Protein AF-D0ENH0-F1 (afdb_monomer_lite)

Structure (mmCIF, N/CA/C/O backbone):
data_AF-D0ENH0-F1
#
_entry.id   AF-D0ENH0-F1
#
loop_
_atom_site.group_PDB
_atom_site.id
_atom_site.type_symbol
_atom_site.label_atom_id
_atom_site.label_alt_id
_atom_site.label_comp_id
_atom_site.label_asym_id
_atom_site.label_entity_id
_atom_site.label_seq_id
_atom_site.pdbx_PDB_ins_code
_atom_site.Cartn_x
_atom_site.Cartn_y
_atom_site.Cartn_z
_atom_site.occupancy
_atom_site.B_iso_or_equiv
_atom_site.auth_seq_id
_atom_site.auth_comp_id
_atom_site.auth_asym_id
_atom_site.auth_atom_id
_atom_site.pdbx_PDB_model_num
ATOM 1 N N . GLN A 1 1 ? 12.388 19.133 -27.368 1.00 85.81 1 GLN A N 1
ATOM 2 C CA . GLN A 1 1 ? 13.341 18.519 -26.420 1.00 85.81 1 GLN A CA 1
ATOM 3 C C . G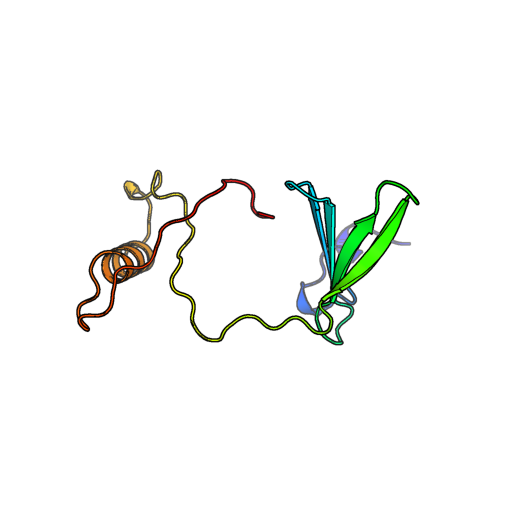LN A 1 1 ? 12.575 18.175 -25.155 1.00 85.81 1 GLN A C 1
ATOM 5 O O . GLN A 1 1 ? 11.713 18.977 -24.807 1.00 85.81 1 GLN A O 1
ATOM 10 N N . PRO A 1 2 ? 12.847 17.024 -24.518 1.00 95.62 2 PRO A N 1
ATOM 11 C CA . PRO A 1 2 ? 12.261 16.696 -23.222 1.00 95.62 2 PRO A CA 1
ATOM 12 C C . PRO A 1 2 ? 12.720 17.681 -22.133 1.00 95.62 2 PRO A C 1
ATOM 14 O O . PRO A 1 2 ? 13.831 18.213 -22.210 1.00 95.62 2 PRO A O 1
ATOM 17 N N . CYS A 1 3 ? 11.871 17.932 -21.138 1.00 97.06 3 CYS A N 1
ATOM 18 C CA . CYS A 1 3 ? 12.093 18.870 -20.038 1.00 97.06 3 CYS A CA 1
ATOM 19 C C . CYS A 1 3 ? 11.424 18.406 -18.728 1.00 97.06 3 CYS A C 1
ATOM 21 O O . CYS A 1 3 ? 10.606 17.493 -18.724 1.00 97.06 3 CYS A O 1
ATOM 23 N N . GLU A 1 4 ? 11.731 19.065 -17.605 1.00 96.88 4 GLU A N 1
ATOM 24 C CA . GLU A 1 4 ? 11.178 18.728 -16.277 1.00 96.88 4 GLU A CA 1
ATOM 25 C C . GLU A 1 4 ? 9.641 18.702 -16.248 1.00 96.88 4 GLU A C 1
ATOM 27 O O . GLU A 1 4 ? 9.038 17.844 -15.606 1.00 96.88 4 GLU A O 1
ATOM 32 N N . LYS A 1 5 ? 8.995 19.601 -17.001 1.00 97.06 5 LYS A N 1
ATOM 33 C CA . LYS A 1 5 ? 7.529 19.682 -17.068 1.00 97.06 5 LYS A CA 1
ATOM 34 C C . LYS A 1 5 ? 6.891 18.408 -17.619 1.00 97.06 5 LYS A C 1
ATOM 36 O O . LYS A 1 5 ? 5.743 18.140 -17.283 1.00 97.06 5 LYS A O 1
ATOM 41 N N . ASP A 1 6 ? 7.627 17.613 -18.395 1.00 97.19 6 ASP A N 1
ATOM 42 C CA . ASP A 1 6 ? 7.124 16.350 -18.939 1.00 97.19 6 ASP A CA 1
ATOM 43 C C . ASP A 1 6 ? 6.905 15.297 -17.840 1.00 97.19 6 ASP A C 1
ATOM 45 O O . ASP A 1 6 ? 6.098 14.391 -18.023 1.00 97.19 6 ASP A O 1
ATOM 49 N N . ALA A 1 7 ? 7.568 15.415 -16.682 1.00 97.19 7 ALA A N 1
ATOM 50 C CA . ALA A 1 7 ? 7.343 14.539 -15.528 1.00 97.19 7 ALA A CA 1
ATOM 51 C C . ALA A 1 7 ? 6.195 15.017 -14.619 1.00 97.19 7 ALA A C 1
ATOM 53 O O . ALA A 1 7 ? 5.659 14.230 -13.840 1.00 97.19 7 ALA A O 1
ATOM 54 N N . LEU A 1 8 ? 5.788 16.290 -14.717 1.00 97.62 8 LEU A N 1
ATOM 55 C CA . LEU A 1 8 ? 4.747 16.909 -13.883 1.00 97.62 8 LEU A CA 1
ATOM 56 C C . LEU A 1 8 ? 3.333 16.610 -14.405 1.00 97.62 8 LEU A C 1
ATOM 58 O O . LEU A 1 8 ? 2.478 17.492 -14.498 1.00 97.62 8 LEU A O 1
ATOM 62 N N . GLN A 1 9 ? 3.095 15.351 -14.759 1.00 98.06 9 GLN A N 1
ATOM 63 C CA . GLN A 1 9 ? 1.798 14.855 -15.200 1.00 98.06 9 GLN A CA 1
ATOM 64 C C . GLN A 1 9 ? 0.997 14.325 -14.001 1.00 98.06 9 GLN A C 1
ATOM 66 O O . GLN A 1 9 ? 1.573 13.800 -13.043 1.00 98.06 9 GLN A O 1
ATOM 71 N N . PRO A 1 10 ? -0.339 14.456 -14.006 1.00 98.19 10 PRO A N 1
ATOM 72 C CA . PRO A 1 10 ? -1.168 13.886 -12.957 1.00 98.19 10 PRO A CA 1
ATOM 73 C C . PRO A 1 10 ? -1.062 12.355 -12.957 1.00 98.19 10 PRO A C 1
ATOM 75 O O . PRO A 1 10 ? -0.981 11.722 -14.004 1.00 98.19 10 PRO A O 1
ATOM 78 N N . GLY A 1 11 ? -1.178 11.733 -11.781 1.00 97.38 11 GLY A N 1
ATOM 79 C CA . GLY A 1 11 ? -1.059 10.274 -11.645 1.00 97.38 11 GLY A CA 1
ATOM 80 C C . GLY A 1 11 ? -2.078 9.453 -12.453 1.00 97.38 11 GLY A C 1
ATOM 81 O O . GLY A 1 11 ? -1.870 8.266 -12.667 1.00 97.38 11 GLY A O 1
ATOM 82 N N . ARG A 1 12 ? -3.165 10.068 -12.936 1.00 97.25 12 ARG A N 1
ATOM 83 C CA . ARG A 1 12 ? -4.131 9.423 -13.846 1.00 97.25 12 ARG A CA 1
ATOM 84 C C . ARG A 1 12 ? -3.570 9.151 -15.249 1.00 97.25 12 ARG A C 1
ATOM 86 O O . ARG A 1 12 ? -4.140 8.327 -15.951 1.00 97.25 12 ARG A O 1
ATOM 93 N N . ASP A 1 13 ? -2.479 9.820 -15.626 1.00 97.56 13 ASP A N 1
ATOM 94 C CA . ASP A 1 13 ? -1.809 9.656 -16.922 1.00 97.56 13 ASP A CA 1
ATOM 95 C C . ASP A 1 13 ? -0.718 8.559 -16.863 1.00 97.56 13 ASP A C 1
ATOM 97 O O . ASP A 1 13 ? -0.051 8.270 -17.855 1.00 97.56 13 ASP A O 1
ATOM 101 N N . ILE A 1 14 ? -0.535 7.914 -15.702 1.00 97.88 14 ILE A N 1
ATOM 102 C CA . ILE A 1 14 ? 0.392 6.792 -15.520 1.00 97.88 14 ILE A CA 1
ATOM 103 C C . ILE A 1 14 ? -0.049 5.599 -16.378 1.00 97.88 14 ILE A C 1
ATOM 105 O O . ILE A 1 14 ? -1.137 5.055 -16.203 1.00 97.88 14 ILE A O 1
ATOM 109 N N . VAL A 1 15 ? 0.851 5.134 -17.247 1.00 97.75 15 VAL A N 1
ATOM 110 C CA . VAL A 1 15 ? 0.630 3.955 -18.105 1.00 97.75 15 VAL A CA 1
ATOM 111 C C . VAL A 1 15 ? 1.005 2.632 -17.426 1.00 97.75 15 VAL A C 1
ATOM 113 O O . VAL A 1 15 ? 0.477 1.579 -17.776 1.00 97.75 15 VAL A O 1
ATOM 116 N N . ALA A 1 16 ? 1.909 2.677 -16.445 1.00 98.06 16 ALA A N 1
ATOM 117 C CA . ALA A 1 16 ? 2.277 1.546 -15.602 1.00 98.06 16 ALA A CA 1
ATOM 118 C C . ALA A 1 16 ? 2.875 2.035 -14.276 1.00 98.06 16 ALA A C 1
ATOM 120 O O . ALA A 1 16 ? 3.622 3.012 -14.251 1.00 98.06 16 ALA A O 1
ATOM 121 N N . ALA A 1 17 ? 2.571 1.343 -13.181 1.00 98.38 17 ALA A N 1
ATOM 122 C CA . ALA A 1 17 ? 3.151 1.606 -11.869 1.00 98.38 17 ALA A CA 1
ATOM 123 C C . ALA A 1 17 ? 3.280 0.320 -11.057 1.00 98.38 17 ALA A C 1
ATOM 125 O O . ALA A 1 17 ? 2.575 -0.667 -11.280 1.00 98.38 17 ALA A O 1
ATOM 126 N N . GLY A 1 18 ? 4.182 0.351 -10.088 1.00 98.06 18 GLY A N 1
ATOM 127 C CA . GLY A 1 18 ? 4.472 -0.785 -9.239 1.00 98.06 18 GLY A CA 1
ATOM 128 C C . GLY A 1 18 ? 5.497 -0.443 -8.173 1.00 98.06 18 GLY A C 1
ATOM 129 O O . GLY A 1 18 ? 5.953 0.697 -8.076 1.00 98.06 18 GLY A O 1
ATOM 130 N N . TYR A 1 19 ? 5.862 -1.441 -7.382 1.00 98.44 19 TYR A N 1
ATOM 131 C CA . TYR A 1 19 ? 6.913 -1.329 -6.379 1.00 98.44 19 TYR A CA 1
ATOM 132 C C . TYR A 1 19 ? 7.651 -2.656 -6.218 1.00 98.44 19 TYR A C 1
ATOM 134 O O . TYR A 1 19 ? 7.094 -3.726 -6.470 1.00 98.44 19 TYR A O 1
ATOM 142 N N . ALA A 1 20 ? 8.899 -2.571 -5.758 1.00 98.25 20 ALA A N 1
ATOM 143 C CA . ALA A 1 20 ? 9.650 -3.712 -5.260 1.00 98.25 20 ALA A CA 1
ATOM 144 C C . ALA A 1 20 ? 9.636 -3.699 -3.725 1.00 98.25 20 ALA A C 1
ATOM 146 O O . ALA A 1 20 ? 9.916 -2.670 -3.111 1.00 98.25 20 ALA A O 1
ATOM 147 N N . LEU A 1 21 ? 9.308 -4.833 -3.110 1.00 98.19 21 LEU A N 1
ATOM 148 C CA . LEU A 1 21 ? 9.365 -5.031 -1.666 1.00 98.19 21 LEU A CA 1
ATOM 149 C C . LEU A 1 21 ? 10.524 -5.970 -1.336 1.00 98.19 21 LEU A C 1
ATOM 151 O O . LEU A 1 21 ? 10.482 -7.145 -1.692 1.00 98.19 21 LEU A O 1
ATOM 155 N N . TYR A 1 22 ? 11.520 -5.461 -0.614 1.00 97.19 22 TYR A N 1
ATOM 156 C CA . TYR A 1 22 ? 12.627 -6.244 -0.058 1.00 97.19 22 TYR A CA 1
ATOM 157 C C . TYR A 1 22 ? 12.284 -6.667 1.376 1.00 97.19 22 TYR A C 1
ATOM 159 O O . TYR A 1 22 ? 12.786 -6.103 2.346 1.00 97.19 22 TYR A O 1
ATOM 167 N N . GLY A 1 23 ? 11.334 -7.597 1.499 1.00 94.69 23 GLY A N 1
ATOM 168 C CA . GLY A 1 23 ? 10.906 -8.160 2.779 1.00 94.69 23 GLY A CA 1
ATOM 169 C C . GLY A 1 23 ? 11.686 -9.426 3.139 1.00 94.69 23 GLY A C 1
ATOM 170 O O . GLY A 1 23 ? 12.839 -9.600 2.756 1.00 94.69 23 GLY A O 1
ATOM 171 N N . SER A 1 24 ? 11.028 -10.362 3.829 1.00 94.31 24 SER A N 1
ATOM 172 C CA . SER A 1 24 ? 11.557 -11.726 4.013 1.00 94.31 24 SER A CA 1
ATOM 173 C C . SER A 1 24 ? 11.745 -12.476 2.687 1.00 94.31 24 SER A C 1
ATOM 175 O O . SER A 1 24 ? 12.572 -13.379 2.603 1.00 94.31 24 SER A O 1
ATOM 177 N N . ALA A 1 25 ? 10.994 -12.081 1.657 1.00 94.75 25 ALA A N 1
ATOM 178 C CA . ALA A 1 25 ? 11.204 -12.423 0.258 1.00 94.75 25 ALA A CA 1
ATOM 179 C C . ALA A 1 25 ? 11.153 -11.140 -0.586 1.00 94.75 25 ALA A C 1
ATOM 181 O O . ALA A 1 25 ? 10.510 -10.159 -0.196 1.00 94.75 25 ALA A O 1
ATOM 182 N N . THR A 1 26 ? 11.818 -11.153 -1.745 1.00 97.94 26 THR A N 1
ATOM 183 C CA . THR A 1 26 ? 11.780 -10.028 -2.689 1.00 97.94 26 THR A CA 1
ATOM 184 C C . THR A 1 26 ? 10.601 -10.189 -3.641 1.00 97.94 26 THR A C 1
ATOM 186 O O . THR A 1 26 ? 10.469 -11.226 -4.291 1.00 97.94 26 THR A O 1
ATOM 189 N N . MET A 1 27 ? 9.749 -9.169 -3.737 1.00 97.94 27 MET A N 1
ATOM 190 C CA . MET A 1 27 ? 8.592 -9.164 -4.635 1.00 97.94 27 MET A CA 1
ATOM 191 C C . MET A 1 27 ? 8.561 -7.919 -5.510 1.00 97.94 27 MET A C 1
ATOM 193 O O . MET A 1 27 ? 8.928 -6.842 -5.052 1.00 97.94 27 MET A O 1
ATOM 197 N N . ILE A 1 28 ? 8.045 -8.054 -6.729 1.00 98.25 28 ILE A N 1
ATOM 198 C CA . ILE A 1 28 ? 7.602 -6.946 -7.576 1.00 98.25 28 ILE A CA 1
ATOM 199 C C . ILE A 1 28 ? 6.084 -7.023 -7.704 1.00 98.25 28 ILE A C 1
ATOM 201 O O . ILE A 1 28 ? 5.536 -8.049 -8.100 1.00 98.25 28 ILE A O 1
ATOM 205 N N . VAL A 1 29 ? 5.403 -5.923 -7.402 1.00 98.38 29 VAL A N 1
ATOM 206 C CA . VAL A 1 29 ? 3.971 -5.752 -7.669 1.00 98.38 29 VAL A CA 1
ATOM 207 C C . VAL A 1 29 ? 3.827 -4.745 -8.797 1.00 98.38 29 VAL A C 1
ATOM 209 O O . VAL A 1 29 ? 4.374 -3.650 -8.702 1.00 98.38 29 VAL A O 1
ATOM 212 N N . LEU A 1 30 ? 3.117 -5.108 -9.865 1.00 98.44 30 LEU A N 1
ATOM 213 C CA . LEU A 1 30 ? 3.045 -4.323 -11.098 1.00 98.44 30 LEU A CA 1
ATOM 214 C C . LEU A 1 30 ? 1.611 -4.241 -11.634 1.00 98.44 30 LEU A C 1
ATOM 216 O O . LEU A 1 30 ? 0.883 -5.234 -11.663 1.00 98.44 30 LEU A O 1
ATOM 220 N N . SER A 1 31 ? 1.238 -3.059 -12.119 1.00 98.31 31 SER A N 1
ATOM 221 C CA . SER A 1 31 ? 0.029 -2.805 -12.902 1.00 98.31 31 SER A CA 1
ATOM 222 C C . SER A 1 31 ? 0.374 -2.024 -14.165 1.00 98.31 3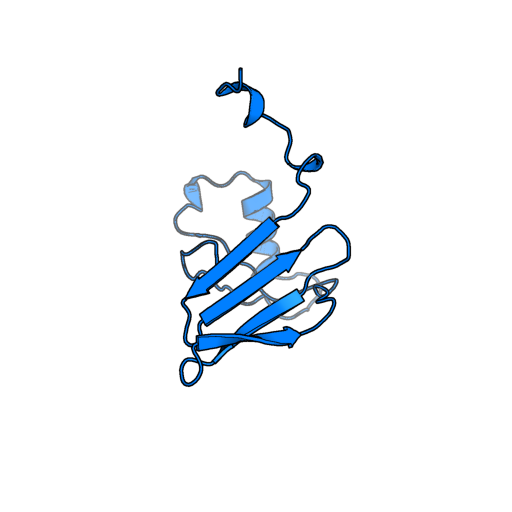1 SER A C 1
ATOM 224 O O . SER A 1 31 ? 1.141 -1.063 -14.120 1.00 98.31 31 SER A O 1
ATOM 226 N N . THR A 1 32 ? -0.231 -2.417 -15.283 1.00 97.06 32 THR A N 1
ATOM 227 C CA . THR A 1 32 ? -0.146 -1.749 -16.597 1.00 97.06 32 THR A CA 1
ATOM 228 C C . THR A 1 32 ? -1.517 -1.241 -17.064 1.00 97.06 32 THR A C 1
ATOM 230 O O . THR A 1 32 ? -1.778 -1.101 -18.256 1.00 97.06 32 THR A O 1
ATOM 233 N N . GLY A 1 33 ? -2.448 -1.047 -16.121 1.00 95.06 33 GLY A N 1
ATOM 234 C CA . GLY A 1 33 ? -3.837 -0.663 -16.398 1.00 95.06 33 GLY A CA 1
ATOM 235 C C . GLY A 1 33 ? -4.810 -1.837 -16.581 1.00 95.06 33 GLY A C 1
ATOM 236 O O . GLY A 1 33 ? -6.015 -1.617 -16.644 1.00 95.06 33 GLY A O 1
ATOM 237 N N . GLN A 1 34 ? -4.326 -3.085 -16.598 1.00 95.38 34 GLN A N 1
ATOM 238 C CA . GLN A 1 34 ? -5.137 -4.305 -16.769 1.00 95.38 34 GLN A CA 1
ATOM 239 C C . GLN A 1 34 ? -5.054 -5.231 -15.545 1.00 95.38 34 GLN A C 1
ATOM 241 O O . GLN A 1 34 ? -4.743 -6.415 -15.650 1.00 95.38 34 GLN A O 1
ATOM 246 N N . GLY A 1 35 ? -5.313 -4.672 -14.363 1.00 96.94 35 GLY A N 1
ATOM 247 C CA . GLY A 1 35 ? -5.195 -5.394 -13.094 1.00 96.94 35 GLY A CA 1
ATOM 248 C C . GLY A 1 35 ? -3.800 -5.312 -12.472 1.00 96.94 35 GLY A C 1
ATOM 249 O O . GLY A 1 35 ? -2.912 -4.628 -12.979 1.00 96.94 35 GLY A O 1
ATOM 250 N N . VAL A 1 36 ? -3.632 -5.980 -11.332 1.00 98.56 36 VAL A N 1
ATOM 251 C CA . VAL A 1 36 ? -2.405 -5.954 -10.519 1.00 98.56 36 VAL A CA 1
ATOM 252 C C . VAL A 1 36 ? -1.843 -7.366 -10.431 1.00 98.56 36 VAL A C 1
ATOM 254 O O . VAL A 1 36 ? -2.580 -8.298 -10.132 1.00 98.56 36 VAL A O 1
ATOM 257 N N . ASN A 1 37 ? -0.548 -7.541 -10.671 1.00 98.56 37 ASN A N 1
ATOM 258 C CA . ASN A 1 37 ? 0.107 -8.846 -10.619 1.00 98.56 37 ASN A CA 1
ATOM 259 C C . ASN A 1 37 ? 1.301 -8.801 -9.668 1.00 98.56 37 ASN A C 1
ATOM 261 O O . ASN A 1 37 ? 2.018 -7.799 -9.623 1.00 98.56 37 ASN A O 1
ATOM 265 N N . CYS A 1 38 ? 1.517 -9.890 -8.934 1.00 98.31 38 CYS A N 1
ATOM 266 C CA . CYS A 1 38 ? 2.634 -10.025 -8.007 1.00 98.31 38 CYS A CA 1
ATOM 267 C C . CYS A 1 38 ? 3.602 -11.087 -8.509 1.00 98.31 38 CYS A C 1
ATOM 269 O O . CYS A 1 38 ? 3.209 -12.218 -8.806 1.00 98.31 38 CYS A O 1
ATOM 271 N N . PHE A 1 39 ? 4.877 -10.730 -8.527 1.00 98.50 39 PHE A N 1
ATOM 272 C CA . PHE A 1 39 ? 5.974 -11.600 -8.895 1.00 98.50 39 PHE A CA 1
ATOM 273 C C . PHE A 1 39 ? 6.926 -11.727 -7.714 1.00 98.50 39 PHE A C 1
ATOM 275 O O . PHE A 1 39 ? 7.257 -10.728 -7.078 1.00 98.50 39 PHE A O 1
ATOM 282 N N . MET A 1 40 ? 7.376 -12.937 -7.422 1.00 98.31 40 MET A N 1
ATOM 283 C CA . MET A 1 40 ? 8.365 -13.205 -6.383 1.00 98.31 40 MET A CA 1
ATOM 284 C C . MET A 1 40 ? 9.693 -13.566 -7.039 1.00 98.31 40 MET A C 1
ATOM 286 O O . MET A 1 40 ? 9.712 -14.325 -8.005 1.00 98.31 40 MET A O 1
ATOM 290 N N . LEU A 1 41 ? 10.791 -13.010 -6.533 1.00 98.44 41 LEU A N 1
ATOM 291 C CA . LEU A 1 41 ? 12.129 -13.351 -7.000 1.00 98.44 41 LEU A CA 1
ATOM 292 C C . LEU A 1 41 ? 12.488 -14.767 -6.541 1.00 98.44 41 LEU A C 1
ATOM 294 O O . LEU A 1 41 ? 12.509 -15.030 -5.338 1.00 98.44 41 LEU A O 1
ATOM 298 N N . ASP A 1 42 ? 12.831 -15.637 -7.486 1.00 97.75 42 ASP A N 1
ATOM 299 C CA . ASP A 1 42 ? 13.585 -16.853 -7.208 1.00 97.75 42 ASP A CA 1
ATOM 300 C C . ASP A 1 42 ? 15.089 -16.518 -7.265 1.00 97.75 42 ASP A C 1
ATOM 302 O O . ASP A 1 42 ? 15.632 -16.279 -8.350 1.00 97.75 42 ASP A O 1
ATOM 306 N N . PRO A 1 43 ? 15.788 -16.472 -6.115 1.00 96.12 43 PRO A N 1
ATOM 307 C CA . PRO A 1 43 ? 17.192 -16.082 -6.074 1.00 96.12 43 PRO A CA 1
ATOM 308 C C . PRO A 1 43 ? 18.129 -17.134 -6.680 1.00 96.12 43 PRO A C 1
ATOM 310 O O . PRO A 1 43 ? 19.273 -16.802 -6.978 1.00 96.12 43 PRO A O 1
ATOM 313 N N . ALA A 1 44 ? 17.687 -18.386 -6.855 1.00 97.25 44 ALA A N 1
ATOM 314 C CA . ALA A 1 44 ? 18.527 -19.445 -7.409 1.00 97.25 44 ALA A CA 1
ATOM 315 C C . ALA A 1 44 ? 18.738 -19.282 -8.921 1.00 97.25 44 ALA A C 1
ATOM 317 O O . ALA A 1 44 ? 19.797 -19.639 -9.435 1.00 97.25 44 ALA A O 1
ATOM 318 N N . ILE A 1 45 ? 17.740 -18.735 -9.620 1.00 97.06 45 ILE A N 1
ATOM 319 C CA . ILE A 1 45 ? 17.767 -18.518 -11.075 1.00 97.06 45 ILE A CA 1
ATOM 320 C C . ILE A 1 45 ? 17.788 -17.035 -11.465 1.00 97.06 45 ILE A C 1
ATOM 322 O O . ILE A 1 45 ? 18.104 -16.719 -12.607 1.00 97.06 45 ILE A O 1
ATOM 326 N N . GLY A 1 46 ? 17.493 -16.128 -10.528 1.00 96.31 46 GLY A N 1
ATOM 327 C CA . GLY A 1 46 ? 17.497 -14.683 -10.763 1.00 96.31 46 GLY A CA 1
ATOM 328 C C . GLY A 1 46 ? 16.258 -14.162 -11.496 1.00 96.31 46 GLY A C 1
ATOM 329 O O . GLY A 1 46 ? 16.329 -13.106 -12.117 1.00 96.31 46 GLY A O 1
ATOM 330 N N . GLU A 1 47 ? 15.133 -14.878 -11.423 1.00 98.06 47 GLU A N 1
ATOM 331 C CA . GLU A 1 47 ? 13.913 -14.574 -12.182 1.00 98.06 47 GLU A CA 1
ATOM 332 C C . GLU A 1 47 ? 12.738 -14.198 -11.275 1.00 98.06 47 GLU A C 1
ATOM 334 O O . GLU A 1 47 ? 12.566 -14.737 -10.180 1.00 98.06 47 GLU A O 1
ATOM 339 N N . PHE A 1 48 ? 11.885 -13.292 -11.758 1.00 98.38 48 PHE A N 1
ATOM 340 C CA . PHE A 1 48 ? 10.641 -12.911 -11.090 1.00 98.38 48 PHE A CA 1
ATOM 341 C C . PHE A 1 48 ? 9.483 -13.782 -11.579 1.00 98.38 48 PHE A C 1
ATOM 343 O O . PHE A 1 48 ? 8.974 -13.619 -12.687 1.00 98.38 48 PHE A O 1
ATOM 350 N N . ILE A 1 49 ? 9.031 -14.694 -10.723 1.00 98.25 49 ILE A N 1
ATOM 351 C CA . ILE A 1 49 ? 7.987 -15.668 -11.040 1.00 98.25 49 ILE A CA 1
ATOM 352 C C . ILE A 1 49 ? 6.623 -15.128 -10.617 1.00 98.25 49 ILE A C 1
ATOM 354 O O . ILE A 1 49 ? 6.459 -14.665 -9.490 1.00 98.25 49 ILE A O 1
ATOM 358 N N . LEU A 1 50 ? 5.627 -15.198 -11.505 1.00 98.12 50 LEU A N 1
ATOM 359 C CA . LEU A 1 50 ? 4.248 -14.802 -11.202 1.00 98.12 50 LEU A CA 1
ATOM 360 C C . LEU A 1 50 ? 3.669 -15.702 -10.100 1.00 98.12 50 LEU A C 1
ATOM 362 O O . LEU A 1 50 ? 3.492 -16.899 -10.318 1.00 98.12 50 LEU A O 1
ATOM 366 N N . VAL A 1 51 ? 3.335 -15.117 -8.949 1.00 97.94 51 VAL A N 1
ATOM 367 C CA . VAL A 1 51 ? 2.769 -15.839 -7.793 1.00 97.94 51 VAL A CA 1
ATOM 368 C C . VAL A 1 51 ? 1.303 -15.506 -7.533 1.00 97.94 51 VAL A C 1
ATOM 370 O O . VAL A 1 51 ? 0.584 -16.337 -6.992 1.00 97.94 51 VAL A O 1
ATOM 373 N N . GLU A 1 52 ? 0.844 -14.321 -7.940 1.00 97.31 52 GLU A N 1
ATOM 374 C CA . GLU A 1 52 ? -0.556 -13.907 -7.820 1.00 97.31 52 GLU A CA 1
ATOM 375 C C . GLU A 1 52 ? -0.966 -13.107 -9.056 1.00 97.31 52 GLU A C 1
ATOM 377 O O . GLU A 1 52 ? -0.277 -12.158 -9.452 1.00 97.31 52 GLU A O 1
ATOM 382 N N . ARG A 1 53 ? -2.095 -13.488 -9.662 1.00 97.88 53 ARG A N 1
ATOM 383 C CA . ARG A 1 53 ? -2.612 -12.876 -10.891 1.00 97.88 53 ARG A CA 1
ATOM 384 C C . ARG A 1 53 ? -3.888 -12.103 -10.590 1.00 97.88 53 ARG A C 1
ATOM 386 O O . ARG A 1 53 ? -4.793 -12.624 -9.954 1.00 97.88 53 ARG A O 1
ATOM 393 N N . ASP A 1 54 ? -3.977 -10.892 -11.129 1.00 97.50 54 ASP A N 1
ATOM 394 C CA . ASP A 1 54 ? 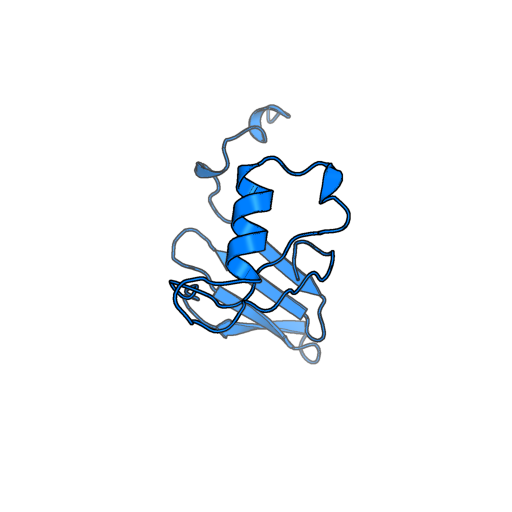-5.119 -9.986 -10.952 1.00 97.50 54 ASP A CA 1
ATOM 395 C C . ASP A 1 54 ? -5.541 -9.787 -9.478 1.00 97.50 54 ASP A C 1
ATOM 397 O O . ASP A 1 54 ? -6.719 -9.860 -9.118 1.00 97.50 54 ASP A O 1
ATOM 401 N N . LEU A 1 55 ? -4.555 -9.517 -8.615 1.00 97.44 55 LEU A N 1
ATOM 402 C CA . LEU A 1 55 ? -4.727 -9.280 -7.184 1.00 97.44 55 LEU A CA 1
ATOM 403 C C . LEU A 1 55 ? -5.817 -8.229 -6.924 1.00 97.44 55 LEU A C 1
ATOM 405 O O . LEU A 1 55 ? -5.749 -7.094 -7.406 1.00 97.44 55 LEU A O 1
ATOM 409 N N . LYS A 1 56 ? -6.787 -8.579 -6.069 1.00 97.56 56 LYS A N 1
ATOM 410 C CA . LYS A 1 56 ? -7.832 -7.666 -5.585 1.00 97.56 56 LYS A CA 1
ATOM 411 C C . LYS A 1 56 ? -7.742 -7.463 -4.078 1.00 97.56 56 LYS A C 1
ATOM 413 O O . LYS A 1 56 ? -7.673 -8.415 -3.301 1.00 97.56 56 LYS A O 1
ATOM 418 N N . ILE A 1 57 ? -7.840 -6.207 -3.651 1.00 97.69 57 ILE A N 1
ATOM 419 C CA . ILE A 1 57 ? -7.974 -5.868 -2.235 1.00 97.69 57 ILE A CA 1
ATOM 420 C C . ILE A 1 57 ? -9.359 -6.277 -1.707 1.00 97.69 57 ILE A C 1
ATOM 422 O O . ILE A 1 57 ? -10.377 -6.162 -2.394 1.00 97.69 57 ILE A O 1
ATOM 426 N N . LYS A 1 58 ? -9.419 -6.742 -0.455 1.00 97.62 58 LYS A N 1
ATOM 427 C CA . LYS A 1 58 ? -10.694 -7.011 0.226 1.00 97.62 58 LYS A CA 1
ATOM 428 C C . LYS A 1 58 ? -11.493 -5.713 0.373 1.00 97.62 58 LYS A C 1
ATOM 430 O O . LYS A 1 58 ? -10.933 -4.686 0.741 1.00 97.62 58 LYS A O 1
ATOM 435 N N . LYS A 1 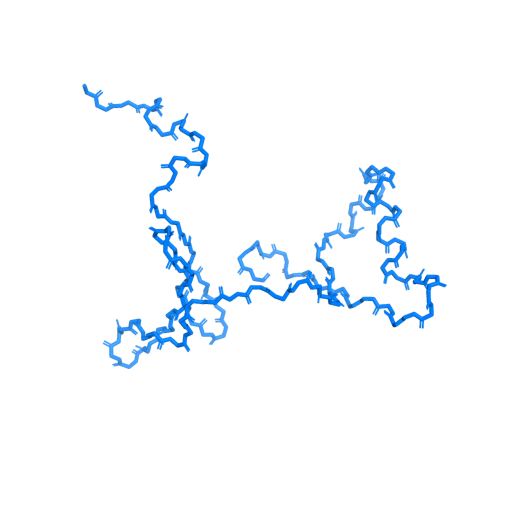59 ? -12.820 -5.782 0.206 1.00 97.88 59 LYS A N 1
ATOM 436 C CA . LYS A 1 59 ? -13.715 -4.613 0.347 1.00 97.88 59 LYS A CA 1
ATOM 437 C C . LYS A 1 59 ? -13.644 -3.941 1.728 1.00 97.88 59 LYS A C 1
ATOM 439 O O . LYS A 1 59 ? -13.801 -2.731 1.821 1.00 97.88 59 LYS A O 1
ATOM 444 N N . LYS A 1 60 ? -13.435 -4.715 2.801 1.00 96.81 60 LYS A N 1
ATOM 445 C CA . LYS A 1 60 ? -13.272 -4.210 4.175 1.00 96.81 60 LYS A CA 1
ATOM 446 C C . LYS A 1 60 ? -12.243 -5.054 4.927 1.00 96.81 60 LYS A C 1
ATOM 448 O O . LYS A 1 60 ? -12.363 -6.277 4.986 1.00 96.81 60 LYS A O 1
ATOM 453 N N . GLY A 1 61 ? -11.233 -4.392 5.490 1.00 96.75 61 GLY A N 1
ATOM 454 C CA . GLY A 1 61 ? -10.217 -5.000 6.352 1.00 96.75 61 GLY A CA 1
ATOM 455 C C . GLY A 1 61 ? -10.540 -4.870 7.844 1.00 96.75 61 GLY A C 1
ATOM 456 O O . GLY A 1 61 ? -11.555 -4.282 8.220 1.00 96.75 61 GLY A O 1
ATOM 457 N N . LYS A 1 62 ? -9.642 -5.406 8.679 1.00 97.31 62 LYS A N 1
ATOM 458 C CA . LYS A 1 62 ? -9.673 -5.339 10.157 1.00 97.31 62 LYS A CA 1
ATOM 459 C C . LYS A 1 62 ? -8.366 -4.789 10.752 1.00 97.31 62 LYS A C 1
ATOM 461 O O . LYS A 1 62 ? -8.073 -5.017 11.920 1.00 97.31 62 LYS A O 1
ATOM 466 N N . ILE A 1 63 ? -7.555 -4.125 9.930 1.00 98.44 63 ILE A N 1
ATOM 467 C CA . ILE A 1 63 ? -6.269 -3.538 10.320 1.00 98.44 63 ILE A CA 1
ATOM 468 C C . ILE A 1 63 ? -6.287 -2.060 9.945 1.00 98.44 63 ILE A C 1
ATOM 470 O O . ILE A 1 63 ? -6.827 -1.705 8.896 1.00 98.44 63 ILE A O 1
ATOM 474 N N . TYR A 1 64 ? -5.716 -1.218 10.799 1.00 98.25 64 TYR A N 1
ATOM 475 C CA . TYR A 1 64 ? -5.386 0.165 10.475 1.00 98.25 64 TYR A CA 1
ATOM 476 C C . TYR A 1 64 ? -3.873 0.392 10.635 1.00 98.25 64 TYR A C 1
ATOM 478 O O . TYR A 1 64 ? -3.228 -0.265 11.456 1.00 98.25 64 TYR A O 1
ATOM 486 N N . SER A 1 65 ? -3.314 1.304 9.836 1.00 98.38 65 SER A N 1
ATOM 487 C CA . SER A 1 65 ? -1.884 1.634 9.826 1.00 98.38 65 SER A CA 1
ATOM 488 C C . SER A 1 65 ? -1.695 3.14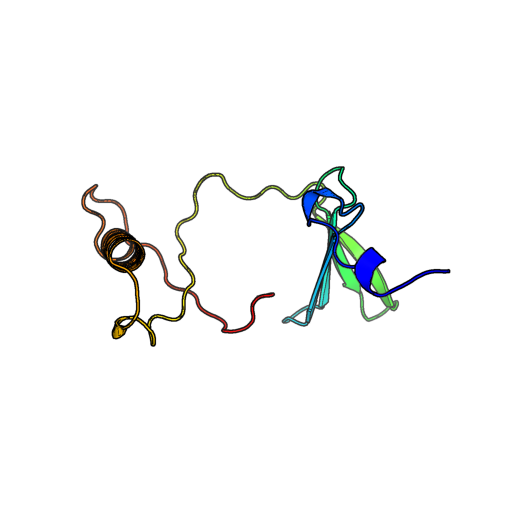3 9.770 1.00 98.38 65 SER A C 1
ATOM 490 O O . SER A 1 65 ? -2.053 3.775 8.780 1.00 98.38 65 SER A O 1
ATOM 492 N N . LEU A 1 66 ? -1.190 3.717 10.861 1.00 98.12 66 LEU A N 1
ATOM 493 C CA . LEU A 1 66 ? -0.743 5.106 10.953 1.00 98.12 66 LEU A CA 1
ATOM 494 C C . LEU A 1 66 ? 0.219 5.258 12.138 1.00 98.12 66 LEU A C 1
ATOM 496 O O . LEU A 1 66 ? 0.191 4.457 13.075 1.00 98.12 66 LEU A O 1
ATOM 500 N N . ASN A 1 67 ? 1.044 6.304 12.113 1.00 98.25 67 ASN A N 1
ATOM 501 C CA . ASN A 1 67 ? 1.924 6.635 13.227 1.00 98.25 67 ASN A CA 1
ATOM 502 C C . ASN A 1 67 ? 1.165 7.420 14.302 1.00 98.25 67 ASN A C 1
ATOM 504 O O . ASN A 1 67 ? 1.094 8.647 14.248 1.00 98.25 67 ASN A O 1
ATOM 508 N N . GLU A 1 68 ? 0.634 6.722 15.301 1.00 98.06 68 GLU A N 1
ATOM 509 C CA . GLU A 1 68 ? -0.067 7.356 16.424 1.00 98.06 68 GLU A CA 1
ATOM 510 C C . GLU A 1 68 ? 0.828 8.242 17.314 1.00 98.06 68 GLU A C 1
ATOM 512 O O . GLU A 1 68 ? 0.308 8.991 18.136 1.00 98.06 68 GLU A O 1
ATOM 517 N N . GLY A 1 69 ? 2.154 8.258 17.117 1.00 97.94 69 GLY A N 1
ATOM 518 C CA . GLY A 1 69 ? 3.042 9.244 17.746 1.00 97.94 69 GLY A CA 1
ATOM 519 C C . GLY A 1 69 ? 2.710 10.696 17.373 1.00 97.94 69 GLY A C 1
ATOM 520 O O . GLY A 1 69 ? 3.070 11.613 18.105 1.00 97.94 69 GLY A O 1
ATOM 521 N N . TYR A 1 70 ? 1.969 10.912 16.281 1.00 98.19 70 TYR A N 1
ATOM 522 C CA . TYR A 1 70 ? 1.453 12.223 15.881 1.00 98.19 70 TYR A CA 1
ATOM 523 C C . TYR A 1 70 ? 0.037 12.518 16.391 1.00 98.19 70 TYR A C 1
ATOM 525 O O . TYR A 1 70 ? -0.566 13.483 15.933 1.00 98.19 70 TYR A O 1
ATOM 533 N N . ALA A 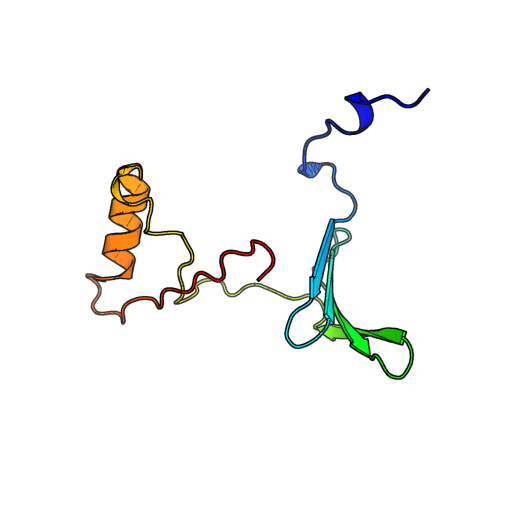1 71 ? -0.502 11.743 17.341 1.00 97.75 71 ALA A N 1
ATOM 534 C CA . ALA A 1 71 ? -1.886 11.893 17.803 1.00 97.75 71 ALA A CA 1
ATOM 535 C C . ALA A 1 71 ? -2.258 13.319 18.240 1.00 97.75 71 ALA A C 1
ATOM 537 O O . ALA A 1 71 ? -3.375 13.759 17.993 1.00 97.75 71 ALA A O 1
ATOM 538 N N . MET A 1 72 ? -1.313 14.062 18.825 1.00 97.94 72 MET A N 1
ATOM 539 C CA . MET A 1 72 ? -1.505 15.466 19.210 1.00 97.94 72 MET A CA 1
ATOM 540 C C . MET A 1 72 ? -1.804 16.397 18.019 1.00 97.94 72 MET A C 1
ATOM 542 O O . MET A 1 72 ? -2.411 17.447 18.202 1.00 97.94 72 MET A O 1
ATOM 546 N N . TYR A 1 73 ? -1.362 16.031 16.816 1.00 98.31 73 TYR A N 1
ATOM 547 C CA . TYR A 1 73 ? -1.436 16.852 15.605 1.00 98.31 73 TYR A CA 1
ATOM 548 C C . TYR A 1 73 ? -2.481 16.361 14.605 1.00 98.31 73 TYR A C 1
ATOM 550 O O . TYR A 1 73 ? -2.614 16.944 13.530 1.00 98.31 73 TYR A O 1
ATOM 558 N N . PHE A 1 74 ? -3.191 15.278 14.917 1.00 98.44 74 PHE A N 1
ATOM 559 C CA . PHE A 1 74 ? -4.247 14.789 14.046 1.00 98.44 74 PHE A CA 1
ATOM 560 C C . PHE A 1 74 ? -5.400 15.777 13.989 1.00 98.44 74 PHE A C 1
ATOM 562 O O . PHE A 1 74 ? -5.799 16.370 14.991 1.00 98.44 74 PHE A O 1
ATOM 569 N N . ASP A 1 75 ? -5.974 15.911 12.799 1.00 98.31 75 ASP A N 1
ATOM 570 C CA . ASP A 1 75 ? -7.256 16.571 12.661 1.00 98.31 75 ASP A CA 1
ATOM 571 C C . ASP A 1 75 ? -8.357 15.768 13.395 1.00 98.31 75 ASP A C 1
ATOM 573 O O . ASP A 1 75 ? -8.193 14.572 13.700 1.00 98.31 75 ASP A O 1
ATOM 577 N N . PRO A 1 76 ? -9.503 16.405 13.695 1.00 98.56 76 PRO A N 1
ATOM 578 C CA . PRO A 1 76 ? -10.587 15.750 14.417 1.00 98.56 76 PRO A CA 1
ATOM 579 C C . PRO A 1 76 ? -11.109 14.475 13.740 1.00 98.56 76 PRO A C 1
ATOM 581 O O . PRO A 1 76 ? -11.460 13.527 14.442 1.00 98.56 76 PRO A O 1
ATOM 584 N N . ALA A 1 77 ? -11.122 14.407 12.403 1.00 98.50 77 ALA A N 1
ATOM 585 C CA . ALA A 1 77 ? -11.671 13.261 11.684 1.00 98.50 77 ALA A CA 1
ATOM 586 C C . ALA A 1 77 ? -10.765 12.030 11.810 1.00 98.50 77 ALA A C 1
ATOM 588 O O . ALA A 1 77 ? -11.257 10.919 12.026 1.00 98.50 77 ALA A O 1
ATOM 589 N N . VAL A 1 78 ? -9.442 12.211 11.740 1.00 98.44 78 VAL A N 1
ATOM 590 C CA . VAL A 1 78 ? -8.483 11.121 11.987 1.00 98.44 78 VAL A CA 1
ATOM 591 C C . VAL A 1 78 ? -8.577 10.642 13.433 1.00 98.44 78 VAL A C 1
ATOM 593 O O . VAL A 1 78 ? -8.632 9.435 13.674 1.00 98.44 78 VAL A O 1
ATOM 596 N N . THR A 1 79 ? -8.666 11.567 14.391 1.00 98.44 79 THR A N 1
ATOM 597 C CA . THR A 1 79 ? -8.817 11.227 15.814 1.00 98.44 79 THR A CA 1
ATOM 598 C C . THR A 1 79 ? -10.074 10.391 16.056 1.00 98.44 79 THR A C 1
ATOM 600 O O . THR A 1 79 ? -10.001 9.317 16.658 1.00 98.44 79 THR A O 1
ATOM 603 N N . GLU A 1 80 ? -11.219 10.833 15.532 1.00 98.38 80 GLU A N 1
ATOM 604 C CA . GLU A 1 80 ? -12.492 10.116 15.626 1.00 98.38 80 GLU A CA 1
ATOM 605 C C . GLU A 1 80 ? -12.417 8.733 14.962 1.00 98.38 80 GLU A C 1
ATOM 607 O O . GLU A 1 80 ? -12.864 7.734 15.532 1.00 98.38 80 GLU A O 1
ATOM 612 N N . TYR A 1 81 ? -11.811 8.646 13.775 1.00 98.31 81 TYR A N 1
ATOM 613 C CA . TYR A 1 81 ? -11.650 7.381 13.066 1.00 98.31 81 TYR A CA 1
ATOM 614 C C . TYR A 1 81 ? -10.842 6.373 13.889 1.00 98.31 81 TYR A C 1
ATOM 616 O O . TYR A 1 81 ? -11.286 5.237 14.062 1.00 98.31 81 TYR A O 1
ATOM 624 N N . VAL A 1 82 ? -9.686 6.776 14.429 1.00 98.12 82 VAL A N 1
ATOM 625 C CA . VAL A 1 82 ? -8.833 5.902 15.251 1.00 98.12 82 VAL A CA 1
ATOM 626 C C . VAL A 1 82 ? -9.574 5.445 16.508 1.00 98.12 82 VAL A C 1
ATOM 628 O O . VAL A 1 82 ? -9.531 4.256 16.834 1.00 98.12 82 VAL A O 1
ATOM 631 N N . GLN A 1 83 ? -10.316 6.340 17.170 1.00 97.94 83 GLN A N 1
ATOM 632 C CA . GLN A 1 83 ? -11.146 5.982 18.325 1.00 97.94 83 GLN A CA 1
ATOM 633 C C . GLN A 1 83 ? -12.182 4.914 17.963 1.00 97.94 83 GLN A C 1
ATOM 635 O O . GLN A 1 83 ? -12.228 3.874 18.613 1.00 97.94 83 GLN A O 1
ATOM 640 N N . LYS A 1 84 ? -12.915 5.080 16.855 1.00 97.88 84 LYS A N 1
ATOM 641 C CA . LYS A 1 84 ? -13.888 4.081 16.370 1.00 97.88 84 LYS A CA 1
ATOM 642 C C . LYS A 1 84 ? -13.257 2.738 16.000 1.00 97.88 84 LYS A C 1
ATOM 644 O O . LYS A 1 84 ? -13.928 1.710 16.042 1.00 97.88 84 LYS A O 1
ATOM 649 N N . LYS A 1 85 ? -11.983 2.717 15.592 1.00 98.12 85 LYS A N 1
ATOM 650 C CA . LYS A 1 85 ? -11.259 1.465 15.311 1.00 98.12 85 LYS A CA 1
ATOM 651 C C . LYS A 1 85 ? -10.823 0.738 16.578 1.00 98.12 85 LYS A C 1
ATOM 653 O O . LYS A 1 85 ? -10.811 -0.493 16.570 1.00 98.12 85 LYS A O 1
ATOM 658 N N . LYS A 1 86 ? -10.488 1.476 17.638 1.00 97.94 86 LYS A N 1
ATOM 659 C CA . LYS A 1 86 ? -10.102 0.931 18.949 1.00 97.94 86 LYS A CA 1
ATOM 660 C C . LYS A 1 86 ? -11.306 0.536 19.803 1.00 97.94 86 LYS A C 1
ATOM 662 O O . LYS A 1 86 ? -11.257 -0.487 20.478 1.00 97.94 86 LYS A O 1
ATOM 667 N N . PHE A 1 87 ? -12.374 1.322 19.738 1.00 98.00 87 PHE A N 1
ATOM 668 C CA . PHE A 1 87 ? -13.585 1.188 20.543 1.00 98.00 87 PHE A CA 1
ATOM 669 C C . PHE A 1 87 ? -14.821 1.180 19.630 1.00 98.00 87 PHE A C 1
ATOM 671 O O . PHE A 1 87 ? -15.557 2.164 19.563 1.00 98.00 87 PHE A O 1
ATOM 678 N N . PRO A 1 88 ? -15.029 0.105 18.855 1.00 96.94 88 PRO A N 1
ATOM 679 C CA . PRO A 1 88 ? -16.204 -0.017 18.002 1.00 96.94 88 PRO A CA 1
ATOM 680 C C . PRO A 1 88 ? -17.496 -0.079 18.832 1.00 96.94 88 PRO A C 1
ATOM 682 O O . PRO A 1 88 ? -17.631 -0.891 19.745 1.00 96.94 88 PRO A O 1
ATOM 685 N N . GLU A 1 89 ? -18.469 0.759 18.480 1.00 94.88 89 GLU A N 1
ATOM 686 C CA . GLU A 1 89 ? -19.767 0.861 19.172 1.00 94.88 89 GLU A CA 1
ATOM 687 C C . GLU A 1 89 ? -20.789 -0.184 18.692 1.00 94.88 89 GLU A C 1
ATOM 689 O O . GLU A 1 89 ? -21.792 -0.436 19.352 1.00 94.88 89 GLU A O 1
ATOM 694 N N . ASP A 1 90 ? -20.528 -0.830 17.553 1.00 94.44 90 ASP A N 1
ATOM 695 C CA . ASP A 1 90 ? -21.393 -1.850 16.946 1.00 94.44 90 ASP A CA 1
ATOM 696 C C . ASP A 1 90 ? -21.183 -3.262 17.533 1.00 94.44 90 ASP A C 1
ATOM 698 O O . ASP A 1 90 ? -21.722 -4.241 17.016 1.00 94.44 90 ASP A O 1
ATOM 702 N N . GLY A 1 91 ? -20.378 -3.382 18.596 1.00 92.88 91 GLY A N 1
ATOM 703 C CA . GLY A 1 91 ? -20.030 -4.652 19.239 1.00 92.88 91 GLY A CA 1
ATOM 704 C C . GLY A 1 91 ? -19.046 -5.515 18.442 1.00 92.88 91 GLY A C 1
ATOM 705 O O . GLY A 1 91 ? -18.767 -6.650 18.835 1.00 92.88 91 GLY A O 1
ATOM 706 N N . SER A 1 92 ? -18.512 -5.014 17.322 1.00 96.06 92 SER A N 1
ATOM 707 C CA . SER A 1 92 ? -17.474 -5.720 16.574 1.00 96.06 92 SER A CA 1
ATOM 708 C C . SER A 1 92 ? -16.141 -5.740 17.330 1.00 96.06 92 SER A C 1
ATOM 710 O O . SER A 1 92 ? -15.909 -4.989 18.272 1.00 96.06 92 SER A O 1
ATOM 712 N N . ALA A 1 93 ? -15.237 -6.638 16.940 1.00 97.69 93 ALA A N 1
ATOM 713 C CA . ALA A 1 93 ? -13.897 -6.649 17.516 1.00 97.69 93 ALA A CA 1
ATOM 714 C C . ALA A 1 93 ? -13.113 -5.392 17.082 1.00 97.69 93 ALA A C 1
ATOM 716 O O . ALA A 1 93 ? -13.182 -5.026 15.900 1.00 97.69 93 ALA A O 1
ATOM 717 N N . PRO A 1 94 ? -12.312 -4.783 17.980 1.00 98.06 94 PRO A N 1
ATOM 718 C CA . PRO A 1 94 ? -11.385 -3.723 17.611 1.00 98.06 94 PRO A CA 1
ATOM 719 C C . PRO A 1 94 ? -10.477 -4.132 16.451 1.00 98.06 94 PRO A C 1
ATOM 721 O O . PRO A 1 94 ? -10.111 -5.300 16.286 1.00 98.06 94 PRO A O 1
ATOM 724 N N . TYR A 1 95 ? -10.093 -3.155 15.639 1.00 98.50 95 TYR A N 1
ATOM 725 C CA . TYR A 1 95 ? -9.140 -3.381 14.560 1.00 98.50 95 TYR A CA 1
ATOM 726 C C . TYR A 1 95 ? -7.730 -3.553 15.136 1.00 98.50 95 TYR A C 1
ATOM 728 O O . TYR A 1 95 ? -7.349 -2.891 16.100 1.00 98.50 95 TYR A O 1
ATOM 736 N N . GLY A 1 96 ? -6.920 -4.396 14.498 1.00 98.31 96 GLY A N 1
ATOM 737 C CA . GLY A 1 96 ? -5.499 -4.488 14.817 1.00 98.31 96 GLY A CA 1
ATOM 738 C C . GLY A 1 96 ? -4.736 -3.263 14.308 1.00 98.31 96 GLY A C 1
ATOM 739 O O . GLY A 1 96 ? -4.933 -2.840 13.170 1.00 98.31 96 GLY A O 1
ATOM 740 N N . ALA A 1 97 ? -3.821 -2.732 15.116 1.00 98.06 97 ALA A N 1
ATOM 741 C CA . ALA A 1 97 ? -2.856 -1.735 14.663 1.00 98.06 97 ALA A CA 1
ATOM 742 C C . ALA A 1 97 ? -1.624 -2.429 14.064 1.00 98.06 97 ALA A C 1
ATOM 744 O O . ALA A 1 97 ? -1.078 -3.373 14.652 1.00 98.06 97 ALA A O 1
ATOM 745 N N . ARG A 1 98 ? -1.166 -1.976 12.896 1.00 98.25 98 ARG A N 1
ATOM 746 C CA . ARG A 1 98 ? 0.124 -2.368 12.310 1.00 98.25 98 ARG A CA 1
ATOM 747 C C . ARG A 1 98 ? 0.773 -1.141 11.707 1.00 98.25 98 ARG A C 1
ATOM 749 O O . ARG A 1 98 ? 0.141 -0.483 10.904 1.00 98.25 98 ARG A O 1
ATOM 756 N N . TYR A 1 99 ? 2.013 -0.854 12.076 1.00 97.75 99 TYR A N 1
ATOM 757 C CA . TYR A 1 99 ? 2.772 0.248 11.501 1.00 97.75 99 TYR A CA 1
ATOM 758 C C . TYR A 1 99 ? 4.233 -0.177 11.373 1.00 97.75 99 TYR A C 1
ATOM 760 O O . TYR A 1 99 ? 4.957 -0.214 12.364 1.00 97.75 99 TYR A O 1
ATOM 768 N N . VAL A 1 100 ? 4.644 -0.558 10.160 1.00 97.06 100 VAL A N 1
ATOM 769 C CA . VAL A 1 100 ? 6.032 -0.966 9.875 1.00 97.06 100 VAL A CA 1
ATOM 770 C C . VAL A 1 100 ? 6.956 0.255 9.808 1.00 97.06 100 VAL A C 1
ATOM 772 O O . VAL A 1 100 ? 8.144 0.151 10.087 1.00 97.06 100 VAL A O 1
ATOM 775 N N . GLY A 1 101 ? 6.417 1.425 9.447 1.00 95.62 101 GLY A N 1
ATOM 776 C CA . GLY A 1 101 ? 7.191 2.653 9.238 1.00 95.62 101 GLY A CA 1
ATOM 777 C C . GLY A 1 101 ? 7.848 2.753 7.858 1.00 95.62 101 GLY A C 1
ATOM 778 O O . GLY A 1 101 ? 8.422 3.788 7.535 1.00 95.62 101 GLY A O 1
ATOM 779 N N . SER A 1 102 ? 7.715 1.718 7.027 1.00 96.69 102 SER A N 1
ATOM 780 C CA . SER A 1 102 ? 8.072 1.731 5.609 1.00 96.69 102 SER A CA 1
ATOM 781 C C . SER A 1 102 ? 6.796 1.726 4.773 1.00 96.69 102 SER A C 1
ATOM 783 O O . SER A 1 102 ? 5.960 0.850 4.956 1.00 96.69 102 SER A O 1
ATOM 785 N N . MET A 1 103 ? 6.634 2.689 3.859 1.00 96.56 103 MET A N 1
ATOM 786 C CA . MET A 1 103 ? 5.402 2.836 3.063 1.00 96.56 103 MET A CA 1
ATOM 787 C C . MET A 1 103 ? 5.105 1.614 2.179 1.00 96.56 103 MET A C 1
ATOM 789 O O . MET A 1 103 ? 3.951 1.361 1.848 1.00 96.56 103 MET A O 1
ATOM 793 N N . VAL A 1 104 ? 6.138 0.862 1.791 1.00 95.81 104 VAL A N 1
ATOM 794 C CA . VAL A 1 104 ? 6.007 -0.311 0.917 1.00 95.81 104 VAL A CA 1
ATOM 795 C C . VAL A 1 104 ? 5.599 -1.593 1.668 1.00 95.81 104 VAL A C 1
ATOM 797 O O . VAL A 1 104 ? 5.306 -2.596 1.018 1.00 95.81 104 VAL A O 1
ATOM 800 N N . ALA A 1 105 ? 5.588 -1.583 3.010 1.00 86.25 105 ALA A N 1
ATOM 801 C CA . ALA A 1 105 ? 5.466 -2.774 3.861 1.00 86.25 105 ALA A CA 1
ATOM 802 C C . ALA A 1 105 ? 4.219 -2.790 4.762 1.00 86.25 105 ALA A C 1
ATOM 804 O O . ALA A 1 105 ? 3.781 -1.714 5.230 1.00 86.25 105 ALA A O 1
#

Sequence (105 aa):
QPCEKDALQPGRDIVAAGYALYGSATMIVLSTGQGVNCFMLDPAIGEFILVERDLKIKKKGKIYSLNEGYAMYFDPAVTEYVQKKKFPEDGSAPYGARYVGSMVA

Radius of gyration: 18.9 Å; chains: 1; bounding box: 40×39×47 Å

pLDDT: mean 97.29, std 1.91, range [85.81, 98.56]

InterPro domains:
  IPR000146 Fructose-1,6-bisphosphatase class 1 [PTHR11556] (1-105)
  IPR028343 Fructose-1,6-bisphosphatase [PR00115] (7-30)
  IPR028343 Fructose-1,6-bisphosphatase [PR00115] (38-61)
  IPR028343 Fructose-1,6-bisphosphatase [PR00115] (64-91)
  IPR033391 Fructose-1-6-bisphosphatase class I, N-terminal [PF00316] (4-52)
  IPR044015 Fructose-1-6-bisphosphatase class 1, C-terminal [PF18913] (57-105)

Foldseek 3Di:
DDDPVVVVDPPVPDQKDWDWDPDPWIKIWIDRPPAIWIFTADPVVRDTHTDDDRDDDDPDDQEDEDDCVCVVVDDPVVVVVQCCQQDPPVPDDRGHYDYPVDPVD

Secondary structure (DSSP, 8-state):
---GGGG---GGG-S-EEEEEESSSEEEEEESSS-EEEEEEETTTTEEEEEESS----SS-SEE---GGGGGG--HHHHHHHHHHHS-TTSPPPPEE---S-TT-

Organism: Heteropneustes fossilis (NCBI:txid93621)